Protein AF-A0A7V8YU92-F1 (afdb_monomer)

Structure (mmCIF, N/CA/C/O backbone):
data_AF-A0A7V8YU92-F1
#
_entry.id   AF-A0A7V8YU92-F1
#
loop_
_atom_site.group_PDB
_atom_site.id
_atom_site.type_symbol
_atom_site.label_atom_id
_atom_site.label_alt_id
_atom_site.label_comp_id
_atom_site.label_asym_id
_atom_site.label_entity_id
_atom_site.label_seq_id
_atom_site.pdbx_PDB_ins_code
_atom_site.Cartn_x
_atom_site.Cartn_y
_atom_site.Cartn_z
_atom_site.occupancy
_atom_site.B_iso_or_equiv
_atom_site.auth_seq_id
_atom_site.auth_comp_id
_atom_site.auth_asym_id
_atom_site.auth_atom_id
_atom_site.pdbx_PDB_model_num
ATOM 1 N N . MET A 1 1 ? -6.885 -8.509 -9.498 1.00 89.50 1 MET A N 1
ATOM 2 C CA . MET A 1 1 ? -5.550 -8.704 -10.109 1.00 89.50 1 MET A CA 1
ATOM 3 C C . MET A 1 1 ? -4.513 -8.810 -9.003 1.00 89.50 1 MET A C 1
ATOM 5 O O . MET A 1 1 ? -4.667 -8.114 -8.007 1.00 89.50 1 MET A O 1
ATOM 9 N N . LEU A 1 2 ? -3.520 -9.688 -9.150 1.00 94.25 2 LEU A N 1
ATOM 10 C CA . LEU A 1 2 ? -2.421 -9.858 -8.195 1.00 94.25 2 LEU A CA 1
ATOM 11 C C . LEU A 1 2 ? -1.144 -9.294 -8.826 1.00 94.25 2 LEU A C 1
ATOM 13 O O . LEU A 1 2 ? -0.809 -9.689 -9.940 1.00 94.25 2 LEU A O 1
ATOM 17 N N . PHE A 1 3 ? -0.460 -8.397 -8.128 1.00 92.69 3 PHE A N 1
ATOM 18 C CA . PHE A 1 3 ? 0.840 -7.861 -8.522 1.00 92.69 3 PHE A CA 1
ATOM 19 C C . PHE A 1 3 ? 1.853 -8.206 -7.434 1.00 92.69 3 PHE A C 1
ATOM 21 O O . PHE A 1 3 ? 1.609 -7.902 -6.268 1.00 92.69 3 PHE A O 1
ATOM 28 N N . ASP A 1 4 ? 2.962 -8.830 -7.816 1.00 92.50 4 ASP A N 1
ATOM 29 C CA . ASP A 1 4 ? 4.018 -9.247 -6.895 1.00 92.5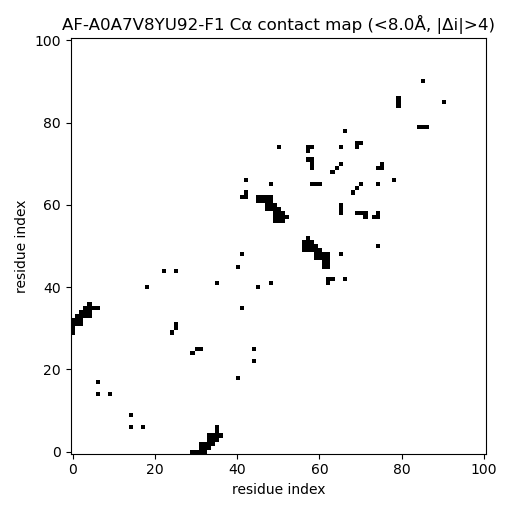0 4 ASP A CA 1
ATOM 30 C C . ASP A 1 4 ? 5.320 -8.532 -7.258 1.00 92.50 4 ASP A C 1
ATOM 32 O O . ASP A 1 4 ? 5.933 -8.855 -8.273 1.00 92.50 4 ASP A O 1
ATOM 36 N N . GLU A 1 5 ? 5.649 -7.474 -6.510 1.00 89.81 5 GLU A N 1
ATOM 37 C CA . GLU A 1 5 ? 6.842 -6.629 -6.674 1.00 89.8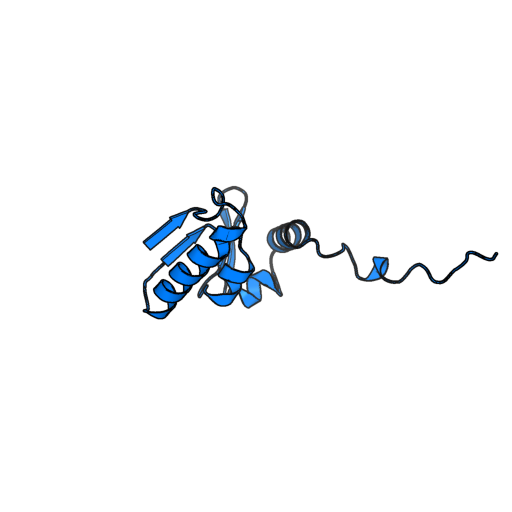1 5 GLU A CA 1
ATOM 38 C C . GLU A 1 5 ? 7.191 -6.279 -8.129 1.00 89.81 5 GLU A C 1
ATOM 40 O O . GLU A 1 5 ? 8.350 -6.271 -8.534 1.00 89.81 5 GLU A O 1
ATOM 45 N N . VAL A 1 6 ? 6.182 -5.954 -8.940 1.00 86.94 6 VAL A N 1
ATOM 46 C CA . VAL A 1 6 ? 6.341 -5.803 -10.399 1.00 86.94 6 VAL A CA 1
ATOM 47 C C . VAL A 1 6 ? 7.306 -4.693 -10.831 1.00 86.94 6 VAL A C 1
ATOM 49 O O . VAL A 1 6 ? 7.693 -4.648 -11.996 1.00 86.94 6 VAL A O 1
ATOM 52 N N . THR A 1 7 ? 7.697 -3.808 -9.913 1.00 87.06 7 THR A N 1
ATOM 53 C CA . THR A 1 7 ? 8.648 -2.716 -10.144 1.00 87.06 7 THR A CA 1
ATOM 54 C C . THR A 1 7 ? 10.089 -3.052 -9.752 1.00 87.06 7 THR A C 1
ATOM 56 O O . THR A 1 7 ? 10.988 -2.326 -10.158 1.00 87.06 7 THR A O 1
ATOM 59 N N . SER A 1 8 ? 10.350 -4.140 -9.016 1.00 84.44 8 SER A N 1
ATOM 60 C CA . SER A 1 8 ? 11.679 -4.424 -8.440 1.00 84.44 8 SER A CA 1
ATOM 61 C C . SER A 1 8 ? 12.750 -4.791 -9.472 1.00 84.44 8 SER A C 1
ATOM 63 O O . SER A 1 8 ? 13.939 -4.602 -9.227 1.00 84.44 8 SER A O 1
ATOM 65 N N . ALA A 1 9 ? 12.335 -5.303 -10.632 1.00 86.00 9 ALA A N 1
ATOM 66 C CA . ALA A 1 9 ? 13.218 -5.689 -11.732 1.00 86.00 9 ALA A CA 1
ATOM 67 C C . ALA A 1 9 ? 13.321 -4.621 -12.835 1.00 86.00 9 ALA A C 1
ATOM 69 O O . ALA A 1 9 ? 13.902 -4.888 -13.888 1.00 86.00 9 ALA A O 1
ATOM 70 N N . LEU A 1 10 ? 12.715 -3.449 -12.630 1.00 85.06 10 LEU A N 1
ATOM 71 C CA . LEU A 1 10 ? 12.688 -2.372 -13.613 1.00 85.06 10 LEU A CA 1
ATOM 72 C C . LEU A 1 10 ? 13.743 -1.316 -13.306 1.00 85.06 10 LEU A C 1
ATOM 74 O O . LEU A 1 10 ? 14.072 -1.051 -12.150 1.00 85.06 10 LEU A O 1
ATOM 78 N N . ASP A 1 11 ? 14.228 -0.673 -14.365 1.00 90.25 11 ASP A N 1
ATOM 79 C CA . ASP A 1 11 ? 15.069 0.508 -14.231 1.00 90.25 11 ASP A CA 1
ATOM 80 C C . ASP A 1 11 ? 14.295 1.627 -13.504 1.00 90.25 11 ASP A C 1
ATOM 82 O O . ASP A 1 11 ? 13.100 1.809 -13.772 1.00 90.25 11 ASP A O 1
ATOM 86 N N . PRO A 1 12 ? 14.949 2.427 -12.635 1.00 82.06 12 PRO A N 1
ATOM 87 C CA . PRO A 1 12 ? 14.287 3.483 -11.860 1.00 82.06 12 PRO A CA 1
ATOM 88 C C . PRO A 1 12 ? 13.467 4.471 -12.702 1.00 82.06 12 PRO A C 1
ATOM 90 O O . PRO A 1 12 ? 12.452 4.988 -12.242 1.00 82.06 12 PRO A O 1
ATOM 93 N N . GLU A 1 13 ? 13.883 4.711 -13.948 1.00 85.19 13 GLU A N 1
ATOM 94 C CA . GLU A 1 13 ? 13.193 5.595 -14.895 1.00 85.19 13 GLU A CA 1
ATOM 95 C C . GLU A 1 13 ? 11.815 5.053 -15.320 1.00 85.19 13 GLU A C 1
ATOM 97 O O . GLU A 1 13 ? 10.896 5.833 -15.563 1.00 85.19 13 GLU A O 1
ATOM 102 N N . LEU A 1 14 ? 11.645 3.726 -15.362 1.00 86.44 14 LEU A N 1
ATOM 103 C CA . LEU A 1 14 ? 10.425 3.054 -15.829 1.00 86.44 14 LEU A CA 1
ATOM 104 C C . LEU A 1 14 ? 9.438 2.732 -14.699 1.00 86.44 14 LEU A C 1
ATOM 106 O O . LEU A 1 14 ? 8.249 2.530 -14.956 1.00 86.44 14 LEU A O 1
ATOM 110 N N . VAL A 1 15 ? 9.899 2.712 -13.444 1.00 88.44 15 VAL A N 1
ATOM 111 C CA . VAL A 1 15 ? 9.052 2.449 -12.267 1.00 88.44 15 VAL A CA 1
ATOM 112 C C . VAL A 1 15 ? 7.852 3.399 -12.235 1.00 88.44 15 VAL A C 1
ATOM 114 O O . VAL A 1 15 ? 6.716 2.963 -12.043 1.00 88.44 15 VAL A O 1
ATOM 117 N N . GLY A 1 16 ? 8.079 4.689 -12.502 1.00 86.94 16 GLY A N 1
ATOM 118 C CA . GLY A 1 16 ? 7.024 5.702 -12.500 1.00 86.94 16 GLY A CA 1
ATOM 119 C C . GLY A 1 16 ? 5.901 5.417 -13.502 1.00 86.94 16 GLY A C 1
ATOM 120 O O . GLY A 1 16 ? 4.726 5.564 -13.164 1.00 86.94 16 GLY A O 1
ATOM 121 N N . GLU A 1 17 ? 6.237 4.958 -14.710 1.00 90.31 17 GLU A N 1
ATOM 122 C CA . GLU A 1 17 ? 5.247 4.651 -15.750 1.00 90.31 17 GLU A CA 1
ATOM 123 C C . GLU A 1 17 ? 4.344 3.482 -15.343 1.00 90.31 17 GLU A C 1
ATOM 125 O O . GLU A 1 17 ? 3.120 3.548 -15.496 1.00 90.31 17 GLU A O 1
ATOM 130 N N . VAL A 1 18 ? 4.924 2.437 -14.748 1.00 91.31 18 VAL A N 1
ATOM 131 C CA . VAL A 1 18 ? 4.168 1.271 -14.273 1.00 91.31 18 VAL A CA 1
ATOM 132 C C . VAL A 1 18 ? 3.231 1.651 -13.128 1.00 91.31 18 VAL A C 1
ATOM 134 O O . VAL A 1 18 ? 2.054 1.277 -13.147 1.00 91.31 18 VAL A O 1
ATOM 137 N N . LEU A 1 19 ? 3.703 2.449 -12.167 1.00 90.19 19 LEU A N 1
ATOM 138 C CA . LEU A 1 19 ? 2.872 2.918 -11.054 1.00 90.19 19 LEU A CA 1
ATOM 139 C C . LEU A 1 19 ? 1.694 3.783 -11.532 1.00 90.19 19 LEU A C 1
ATOM 141 O O . LEU A 1 19 ? 0.595 3.679 -10.980 1.00 90.19 19 LEU A O 1
ATOM 145 N N . ILE A 1 20 ? 1.877 4.592 -12.585 1.00 91.81 20 ILE A N 1
ATOM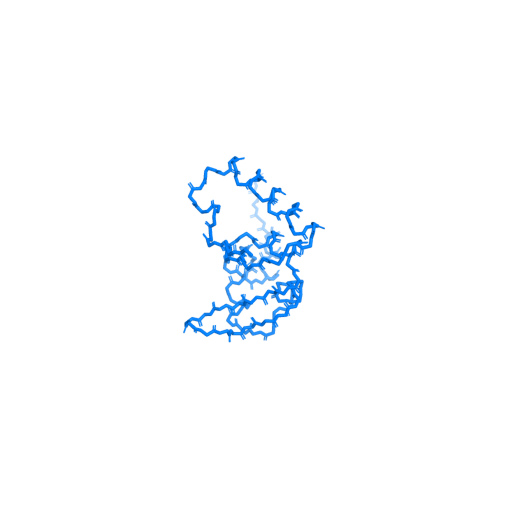 146 C CA . ILE A 1 20 ? 0.791 5.377 -13.195 1.00 91.81 20 ILE A CA 1
ATOM 147 C C . ILE A 1 20 ? -0.299 4.454 -13.748 1.00 91.81 20 ILE A C 1
ATOM 149 O O . ILE A 1 20 ? -1.473 4.645 -13.423 1.00 91.81 20 ILE A O 1
ATOM 153 N N . VAL A 1 21 ? 0.076 3.429 -14.519 1.00 92.50 21 VAL A N 1
ATOM 154 C CA . VAL A 1 21 ? -0.883 2.459 -15.075 1.00 92.50 21 VAL A CA 1
ATOM 155 C C . VAL A 1 21 ? -1.623 1.723 -13.958 1.00 92.50 21 VAL A C 1
ATOM 157 O O . VAL A 1 21 ? -2.845 1.585 -14.008 1.00 92.50 21 VAL A O 1
ATOM 160 N N . MET A 1 22 ? -0.913 1.292 -12.913 1.00 92.62 22 MET A N 1
ATOM 161 C CA . MET A 1 22 ? -1.528 0.626 -11.761 1.00 92.62 22 MET A CA 1
ATOM 162 C C . MET A 1 22 ? -2.526 1.532 -11.029 1.00 92.62 22 MET A C 1
ATOM 164 O O . MET A 1 22 ? -3.604 1.077 -10.646 1.00 92.62 22 MET A O 1
ATOM 168 N N . ARG A 1 23 ? -2.208 2.821 -10.871 1.00 91.94 23 ARG A N 1
ATOM 169 C CA . ARG A 1 23 ? -3.120 3.807 -10.279 1.00 91.94 23 ARG A CA 1
ATOM 170 C C . ARG A 1 23 ? -4.378 3.996 -11.122 1.00 91.94 23 ARG A C 1
ATOM 172 O O . ARG A 1 23 ? -5.470 4.109 -10.570 1.00 91.94 23 ARG A O 1
ATOM 179 N N . ASP A 1 24 ? -4.249 4.024 -12.442 1.00 93.94 24 ASP A N 1
ATOM 180 C CA . ASP A 1 24 ? -5.406 4.163 -13.325 1.00 93.94 24 ASP A CA 1
ATOM 181 C C . ASP A 1 24 ? -6.302 2.915 -13.288 1.00 93.94 24 ASP A C 1
ATOM 183 O O . ASP A 1 24 ? -7.526 3.046 -13.264 1.00 93.94 24 ASP A O 1
ATOM 187 N N . LEU A 1 25 ? -5.718 1.716 -13.156 1.00 93.25 25 LEU A N 1
ATOM 188 C CA . LEU A 1 25 ? -6.472 0.480 -12.908 1.00 93.25 25 LEU A CA 1
ATOM 189 C C . LEU A 1 25 ? -7.240 0.522 -11.579 1.00 93.25 25 LEU A C 1
ATOM 191 O O . LEU A 1 25 ? -8.405 0.124 -11.526 1.00 93.25 25 LEU A O 1
ATOM 195 N N . ALA A 1 26 ? -6.628 1.035 -10.514 1.00 92.12 26 ALA A N 1
ATOM 196 C CA . ALA A 1 26 ? -7.317 1.203 -9.239 1.00 92.12 26 ALA A CA 1
ATOM 197 C C . ALA A 1 26 ? -8.484 2.205 -9.351 1.00 92.12 26 ALA A C 1
ATOM 199 O O . ALA A 1 26 ? -9.586 1.936 -8.875 1.00 92.12 26 ALA A O 1
ATOM 200 N N . ARG A 1 27 ? -8.291 3.323 -10.067 1.00 91.38 27 ARG A N 1
ATOM 201 C CA . ARG A 1 27 ? -9.319 4.365 -10.271 1.00 91.38 27 ARG A CA 1
ATOM 202 C C . ARG A 1 27 ? -10.558 3.882 -11.017 1.00 91.38 27 ARG A C 1
ATOM 204 O O . ARG A 1 27 ? -11.646 4.389 -10.759 1.00 91.38 27 ARG A O 1
ATOM 211 N N . ILE A 1 28 ? -10.419 2.915 -11.923 1.00 94.25 28 ILE A N 1
ATOM 212 C CA . ILE A 1 28 ? -11.568 2.313 -12.622 1.00 94.25 28 ILE A CA 1
ATOM 213 C C . ILE A 1 28 ? -12.300 1.254 -11.777 1.00 94.25 28 ILE A C 1
ATOM 215 O O . ILE A 1 28 ? -13.222 0.609 -12.273 1.00 94.25 28 ILE A O 1
ATOM 219 N N . GLY A 1 29 ? -11.913 1.069 -10.509 1.00 92.12 29 GLY A N 1
ATOM 220 C CA . GLY A 1 29 ? -12.565 0.154 -9.570 1.00 92.12 29 GLY A CA 1
ATOM 221 C C . GLY A 1 29 ? -12.109 -1.302 -9.690 1.00 92.12 29 GLY A C 1
ATOM 222 O O . GLY A 1 29 ? -12.825 -2.206 -9.258 1.00 92.12 29 GLY A O 1
ATOM 223 N N . MET A 1 30 ? -10.940 -1.560 -10.285 1.00 94.06 30 MET A N 1
ATOM 224 C CA . MET A 1 30 ? -10.377 -2.909 -10.343 1.00 94.06 30 MET A CA 1
ATOM 225 C C . MET A 1 30 ? -9.945 -3.361 -8.945 1.00 94.06 30 MET A C 1
ATOM 227 O O . MET A 1 30 ? -9.096 -2.735 -8.318 1.00 94.06 30 MET A O 1
ATOM 231 N N . THR A 1 31 ? -10.444 -4.506 -8.475 1.00 95.31 31 THR A N 1
ATOM 232 C CA . THR A 1 31 ? -9.925 -5.111 -7.241 1.00 95.31 31 THR A CA 1
ATOM 233 C C . THR A 1 31 ? -8.494 -5.599 -7.455 1.00 95.31 31 THR A C 1
ATOM 235 O O . THR A 1 31 ? -8.225 -6.434 -8.330 1.00 95.31 31 THR A O 1
ATOM 238 N N . MET A 1 32 ? -7.568 -5.105 -6.637 1.00 94.62 32 MET A N 1
ATOM 239 C CA . MET A 1 32 ? -6.138 -5.381 -6.745 1.00 94.62 32 MET A CA 1
ATOM 240 C C . MET A 1 32 ? -5.560 -5.819 -5.399 1.00 94.62 32 MET A C 1
ATOM 242 O O . MET A 1 32 ? -5.913 -5.272 -4.361 1.00 94.62 32 MET A O 1
ATOM 246 N N . LEU A 1 33 ? -4.655 -6.796 -5.432 1.00 95.38 33 LEU A N 1
ATOM 247 C CA . LEU A 1 33 ? -3.751 -7.114 -4.331 1.00 95.38 33 LEU A CA 1
ATOM 248 C C . LEU A 1 33 ? -2.337 -6.886 -4.849 1.00 95.38 33 LEU A C 1
ATOM 250 O O . LEU A 1 33 ? -1.959 -7.450 -5.876 1.00 95.38 33 LEU A O 1
ATOM 254 N N . VAL A 1 34 ? -1.598 -6.017 -4.170 1.00 94.69 34 VAL A N 1
ATOM 255 C CA . VAL A 1 34 ? -0.270 -5.575 -4.593 1.00 94.69 34 VAL A CA 1
ATOM 256 C C . VAL A 1 34 ? 0.719 -5.836 -3.465 1.00 94.69 34 VAL A C 1
ATOM 258 O O . VAL A 1 34 ? 0.515 -5.360 -2.351 1.00 94.69 34 VAL A O 1
ATOM 261 N N . VAL A 1 35 ? 1.790 -6.562 -3.768 1.00 94.75 35 VAL A N 1
ATOM 262 C CA . VAL A 1 35 ? 2.998 -6.637 -2.942 1.00 94.75 35 VAL A CA 1
ATOM 263 C C . VAL A 1 35 ? 3.984 -5.622 -3.502 1.00 94.75 35 VAL A C 1
ATOM 265 O O . VAL A 1 35 ? 4.273 -5.631 -4.699 1.00 94.75 35 VAL A O 1
ATOM 268 N N . THR A 1 36 ? 4.444 -4.693 -2.670 1.00 91.44 36 THR A N 1
ATOM 269 C CA . THR A 1 36 ? 5.357 -3.633 -3.101 1.00 91.44 36 THR A CA 1
ATOM 270 C C . THR A 1 36 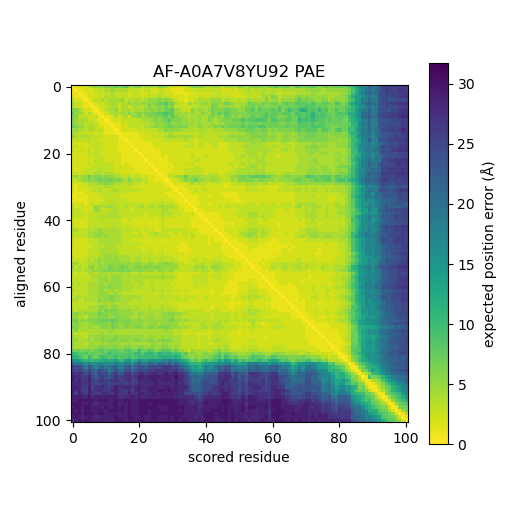? 6.150 -3.064 -1.930 1.00 91.44 36 THR A C 1
ATOM 272 O O . THR A 1 36 ? 5.665 -3.032 -0.798 1.00 91.44 36 THR A O 1
ATOM 275 N N . HIS A 1 37 ? 7.350 -2.568 -2.224 1.00 89.38 37 HIS A N 1
ATOM 276 C CA . HIS A 1 37 ? 8.136 -1.729 -1.321 1.00 89.38 37 HIS A CA 1
ATOM 277 C C . HIS A 1 37 ? 7.953 -0.222 -1.597 1.00 89.38 37 HIS A C 1
ATOM 279 O O . HIS A 1 37 ? 8.498 0.611 -0.875 1.00 89.38 37 HIS A O 1
ATOM 285 N N . GLU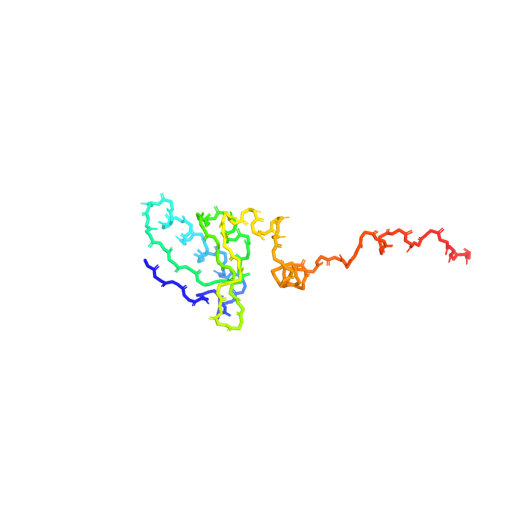 A 1 38 ? 7.140 0.148 -2.590 1.00 89.56 38 GLU A N 1
ATOM 286 C CA . GLU A 1 38 ? 6.826 1.537 -2.939 1.00 89.56 38 GLU A CA 1
ATOM 287 C C . GLU A 1 38 ? 5.781 2.129 -1.979 1.00 89.56 38 GLU A C 1
ATOM 289 O O . GLU A 1 38 ? 4.576 2.147 -2.249 1.00 89.56 38 GLU A O 1
ATOM 294 N N . MET A 1 39 ? 6.239 2.619 -0.824 1.00 88.75 39 MET A N 1
ATOM 295 C CA . MET A 1 39 ? 5.361 3.090 0.259 1.00 88.75 39 MET A CA 1
ATOM 296 C C . MET A 1 39 ? 4.444 4.246 -0.163 1.00 88.75 39 MET A C 1
ATOM 298 O O . MET A 1 39 ? 3.289 4.292 0.258 1.00 88.75 39 MET A O 1
ATOM 302 N N . GLN A 1 40 ? 4.918 5.162 -1.017 1.00 86.88 40 GLN A N 1
ATOM 303 C CA . GLN A 1 40 ? 4.084 6.265 -1.514 1.00 86.88 40 GLN A CA 1
ATOM 304 C C . GLN A 1 40 ? 2.942 5.764 -2.396 1.00 86.88 40 GLN A C 1
ATOM 306 O O . GLN A 1 40 ? 1.813 6.227 -2.259 1.00 86.88 40 GLN A O 1
ATOM 311 N N . PHE A 1 41 ? 3.193 4.759 -3.238 1.00 89.50 41 PHE A N 1
ATOM 312 C CA . PHE A 1 41 ? 2.136 4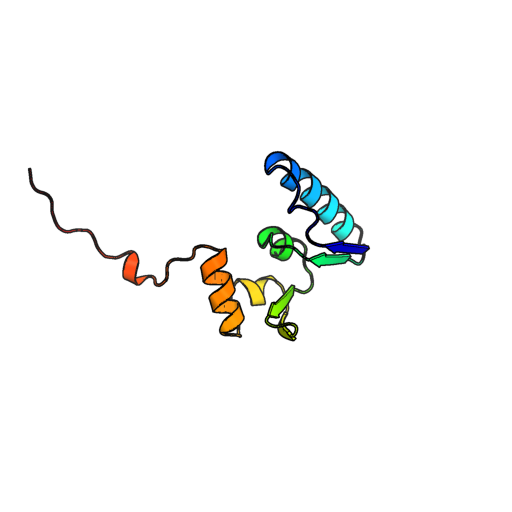.140 -4.029 1.00 89.50 41 PHE A CA 1
ATOM 313 C C . PHE A 1 41 ? 1.091 3.471 -3.129 1.00 89.50 41 PHE A C 1
ATOM 315 O O . PHE A 1 41 ? -0.109 3.696 -3.293 1.00 89.50 41 PHE A O 1
ATOM 322 N N . ALA A 1 42 ? 1.544 2.697 -2.138 1.00 91.81 42 ALA A N 1
ATOM 323 C CA . ALA A 1 42 ? 0.653 2.050 -1.180 1.00 91.81 42 ALA A CA 1
ATOM 324 C C . ALA A 1 42 ? -0.180 3.076 -0.386 1.00 91.81 42 ALA A C 1
ATOM 326 O O . ALA A 1 42 ? -1.356 2.835 -0.118 1.00 91.81 42 ALA A O 1
ATOM 327 N N . ARG A 1 43 ? 0.403 4.238 -0.066 1.00 91.12 43 ARG A N 1
ATOM 328 C CA . ARG A 1 43 ? -0.269 5.354 0.611 1.00 91.12 43 ARG A CA 1
ATOM 329 C C . ARG A 1 43 ? -1.324 6.044 -0.253 1.00 91.12 43 ARG A C 1
ATOM 331 O O . ARG A 1 43 ? -2.372 6.414 0.267 1.00 91.12 43 ARG A O 1
ATOM 338 N N . GLU A 1 44 ? -1.038 6.260 -1.534 1.00 89.12 44 GLU A N 1
ATOM 339 C CA . GLU A 1 44 ? -1.913 7.009 -2.445 1.00 89.12 44 GLU A CA 1
ATOM 340 C C . GLU A 1 44 ? -3.068 6.178 -3.008 1.00 89.12 44 GLU A C 1
ATOM 342 O O . GLU A 1 44 ? -4.146 6.718 -3.256 1.00 89.12 44 GLU A O 1
ATOM 347 N N . VAL A 1 45 ? -2.831 4.889 -3.260 1.00 91.31 45 VAL A N 1
ATOM 348 C CA . VAL A 1 45 ? -3.760 4.020 -4.001 1.00 91.31 45 VAL A CA 1
ATOM 349 C C . VAL A 1 45 ? -4.401 2.957 -3.110 1.00 91.31 45 VAL A C 1
ATOM 351 O O . VAL A 1 45 ? -5.464 2.444 -3.445 1.00 91.31 45 VAL A O 1
ATOM 354 N N . GLY A 1 46 ? -3.769 2.601 -1.991 1.00 92.69 46 GLY A N 1
ATOM 355 C CA . GLY A 1 46 ? -4.253 1.534 -1.126 1.00 92.69 46 GLY A CA 1
ATOM 356 C C . GLY A 1 46 ? -5.523 1.909 -0.362 1.00 92.69 46 GLY A C 1
ATOM 357 O O . GLY A 1 46 ? -5.578 2.925 0.325 1.00 92.69 46 GLY A O 1
ATOM 358 N N . ASP A 1 47 ? -6.518 1.025 -0.393 1.00 94.50 47 ASP A N 1
ATOM 359 C CA . ASP A 1 47 ? -7.664 1.092 0.525 1.00 94.50 47 ASP A CA 1
ATOM 360 C C . ASP A 1 47 ? -7.330 0.454 1.885 1.00 94.50 47 ASP A C 1
ATOM 362 O O . ASP A 1 47 ? -7.805 0.881 2.938 1.00 94.50 47 ASP A O 1
ATOM 366 N N . ARG A 1 48 ? -6.490 -0.588 1.859 1.00 95.69 48 ARG A N 1
ATOM 367 C CA . ARG A 1 48 ? -6.021 -1.345 3.023 1.00 95.69 48 ARG A CA 1
ATOM 368 C C . ARG A 1 48 ? -4.554 -1.704 2.835 1.00 95.69 48 ARG A C 1
ATOM 370 O O . ARG A 1 48 ? -4.176 -2.239 1.795 1.00 95.69 48 ARG A O 1
ATOM 377 N N . LEU A 1 49 ? -3.757 -1.456 3.864 1.00 96.00 49 LEU A N 1
ATOM 378 C CA . LEU A 1 49 ? -2.363 -1.862 3.957 1.00 96.00 49 LEU A CA 1
ATOM 379 C C . LEU A 1 49 ? -2.238 -3.011 4.953 1.00 96.00 49 LEU A C 1
ATOM 381 O O . LEU A 1 49 ? -2.873 -2.998 6.007 1.00 96.00 49 LEU A O 1
ATOM 385 N N . VAL A 1 50 ? -1.427 -4.003 4.600 1.00 96.12 50 VAL A N 1
ATOM 386 C CA . VAL A 1 50 ? -1.128 -5.158 5.444 1.00 96.12 50 VAL A CA 1
ATOM 387 C C . VAL A 1 50 ? 0.382 -5.243 5.571 1.00 96.12 50 VAL A C 1
ATOM 389 O O . VAL A 1 50 ? 1.082 -5.431 4.579 1.00 96.12 50 VAL A O 1
ATOM 392 N N . PHE A 1 51 ? 0.877 -5.094 6.792 1.00 95.12 51 PHE A N 1
ATOM 393 C CA . PHE A 1 51 ? 2.271 -5.312 7.126 1.00 95.12 51 PHE A CA 1
ATOM 394 C C . PHE A 1 51 ? 2.457 -6.751 7.606 1.00 95.12 51 PHE A C 1
ATOM 396 O O . PHE A 1 51 ? 1.772 -7.224 8.521 1.00 95.12 51 PHE A O 1
ATOM 403 N N . MET A 1 52 ? 3.391 -7.453 6.968 1.00 94.19 52 MET A N 1
ATOM 404 C CA . MET A 1 52 ? 3.706 -8.842 7.269 1.00 94.19 52 MET A CA 1
ATOM 405 C C . MET A 1 52 ? 5.156 -8.983 7.713 1.00 94.19 52 MET A C 1
ATOM 407 O O . MET A 1 52 ? 6.054 -8.395 7.120 1.00 94.19 52 MET A O 1
ATOM 411 N N . ASP A 1 53 ? 5.375 -9.814 8.725 1.00 92.56 53 ASP A N 1
ATOM 412 C CA . ASP A 1 53 ? 6.699 -10.178 9.225 1.00 92.56 53 ASP A CA 1
ATOM 413 C C . ASP A 1 53 ? 6.670 -11.627 9.731 1.00 92.56 53 ASP A C 1
ATOM 415 O O . ASP A 1 53 ? 5.659 -12.094 10.261 1.00 92.56 53 ASP A O 1
ATOM 419 N N . GLU A 1 54 ? 7.759 -12.368 9.520 1.00 93.00 54 GLU A N 1
ATOM 420 C CA . GLU A 1 54 ? 7.885 -13.794 9.882 1.00 93.00 54 GLU A CA 1
ATOM 421 C C . GLU A 1 54 ? 6.697 -14.673 9.418 1.00 93.00 54 GLU A C 1
ATOM 423 O O . GLU A 1 54 ? 6.273 -15.606 10.105 1.00 93.00 54 GLU A O 1
ATOM 428 N N . GLY A 1 55 ? 6.123 -14.365 8.248 1.00 93.50 55 GLY A N 1
ATOM 429 C CA . GLY A 1 55 ? 4.979 -15.093 7.687 1.00 93.50 55 GLY A CA 1
ATOM 430 C C . GLY A 1 55 ? 3.643 -14.841 8.397 1.00 93.50 55 GLY A C 1
ATOM 431 O O . GLY A 1 55 ? 2.700 -15.607 8.202 1.00 93.50 55 GLY A O 1
ATOM 432 N N . ARG A 1 56 ? 3.537 -13.792 9.220 1.00 94.94 56 ARG A N 1
ATOM 433 C CA . ARG A 1 56 ? 2.302 -13.392 9.910 1.00 94.94 56 ARG A CA 1
ATOM 434 C C . ARG A 1 56 ? 1.916 -11.965 9.547 1.00 94.94 56 ARG A C 1
ATOM 436 O O . ARG A 1 56 ? 2.782 -11.136 9.294 1.00 94.94 56 ARG A O 1
ATOM 443 N N . ILE A 1 57 ? 0.615 -11.681 9.572 1.00 95.94 57 ILE A N 1
ATOM 444 C CA . ILE A 1 57 ? 0.116 -10.303 9.560 1.00 95.94 57 ILE A CA 1
ATOM 445 C C . ILE A 1 57 ? 0.381 -9.724 10.945 1.00 95.94 57 ILE A C 1
ATOM 447 O O . ILE A 1 57 ? -0.136 -10.236 11.938 1.00 95.94 57 ILE A O 1
ATOM 451 N N . VAL A 1 58 ? 1.222 -8.699 10.997 1.00 96.12 58 VAL A N 1
ATOM 452 C CA . VAL A 1 58 ? 1.579 -8.007 12.238 1.00 96.12 58 VAL A CA 1
ATOM 453 C C . VAL A 1 58 ? 0.681 -6.799 12.446 1.00 96.12 58 VAL A C 1
ATOM 455 O O . VAL A 1 58 ? 0.215 -6.562 13.556 1.00 96.12 58 VAL A O 1
ATOM 458 N N . GLU A 1 59 ? 0.391 -6.066 11.375 1.00 96.12 59 GLU A N 1
ATOM 459 C CA . GLU A 1 59 ? -0.450 -4.878 11.437 1.00 96.12 59 GLU A CA 1
ATOM 460 C C . GLU A 1 59 ? -1.237 -4.709 10.140 1.00 96.12 59 GLU A C 1
ATOM 462 O O . GLU A 1 59 ? -0.753 -5.027 9.053 1.00 96.12 59 GLU A O 1
ATOM 467 N N . GLU A 1 60 ? -2.465 -4.213 10.246 1.00 96.56 60 GLU A N 1
ATOM 468 C CA . GLU A 1 60 ? -3.298 -3.898 9.094 1.00 96.56 60 GLU A CA 1
ATOM 469 C C . GLU A 1 60 ? -4.209 -2.708 9.372 1.00 96.56 60 GLU A C 1
ATOM 471 O O . GLU A 1 60 ? -4.642 -2.490 10.503 1.00 96.56 60 GLU A O 1
ATOM 476 N N . GLY A 1 61 ? -4.531 -1.950 8.329 1.00 96.12 61 GLY A N 1
ATOM 477 C CA . GLY A 1 61 ? -5.384 -0.776 8.457 1.00 96.12 61 GLY A CA 1
ATOM 478 C C . GLY A 1 61 ? -5.396 0.078 7.202 1.00 96.12 61 GLY A C 1
ATOM 479 O O . GLY A 1 61 ? -4.969 -0.356 6.132 1.00 96.12 61 GLY A O 1
ATOM 480 N N . VAL A 1 62 ? -5.889 1.308 7.330 1.00 95.94 62 VAL A N 1
ATOM 481 C CA . VAL A 1 62 ? -5.767 2.307 6.263 1.00 95.94 62 VAL A CA 1
ATOM 482 C C . VAL A 1 62 ? -4.279 2.638 6.096 1.00 95.94 62 VAL A C 1
ATOM 484 O O . VAL A 1 62 ? -3.602 2.828 7.110 1.00 95.94 62 VAL A O 1
ATOM 487 N N . PRO A 1 63 ? -3.741 2.742 4.864 1.00 94.50 63 PRO A N 1
ATOM 488 C CA . PRO A 1 63 ? -2.312 2.981 4.661 1.00 94.50 63 PRO A CA 1
ATOM 489 C C . PRO A 1 63 ? -1.780 4.187 5.429 1.00 94.50 63 PRO A C 1
ATOM 491 O O . PRO A 1 63 ? -0.712 4.112 6.020 1.00 94.50 63 PRO A O 1
ATOM 494 N N . LYS A 1 64 ? -2.546 5.281 5.477 1.00 91.62 64 LYS A N 1
ATOM 495 C CA . LYS A 1 64 ? -2.166 6.481 6.226 1.00 91.62 64 LYS A CA 1
ATOM 496 C C . LYS A 1 64 ? -1.924 6.189 7.709 1.00 91.62 64 LYS A C 1
ATOM 498 O O . LYS A 1 64 ? -0.933 6.656 8.251 1.00 91.62 64 LYS A O 1
ATOM 503 N N . ASP A 1 65 ? -2.785 5.403 8.345 1.00 92.44 65 ASP A N 1
ATOM 504 C CA . ASP A 1 65 ? -2.663 5.106 9.773 1.00 92.44 65 ASP A CA 1
ATOM 505 C C . ASP A 1 65 ? -1.481 4.171 10.036 1.00 92.44 65 ASP A C 1
ATOM 507 O O . ASP A 1 65 ? -0.672 4.444 10.916 1.00 92.44 65 ASP A O 1
ATOM 511 N N . VAL A 1 66 ? -1.326 3.119 9.226 1.00 93.19 66 VAL A N 1
ATOM 512 C CA . VAL A 1 66 ? -0.240 2.139 9.395 1.00 93.19 66 VAL A CA 1
ATOM 513 C C . VAL A 1 66 ? 1.134 2.746 9.076 1.00 93.19 66 VAL A C 1
ATOM 515 O O . VAL A 1 66 ? 2.125 2.378 9.699 1.00 93.19 66 VAL A O 1
ATOM 518 N N . LEU A 1 67 ? 1.214 3.679 8.122 1.00 90.69 67 LEU A N 1
ATOM 519 C CA . LEU A 1 67 ? 2.471 4.320 7.722 1.00 90.69 67 LEU A CA 1
ATOM 520 C C . LEU A 1 67 ? 2.836 5.522 8.605 1.00 90.69 67 LEU A C 1
ATOM 522 O O . LEU A 1 67 ? 3.993 5.646 9.001 1.00 90.69 67 LEU A O 1
ATOM 526 N N . ASP A 1 68 ? 1.874 6.398 8.918 1.00 89.94 68 ASP A N 1
ATOM 527 C CA . ASP A 1 68 ? 2.144 7.644 9.650 1.00 89.94 68 ASP A CA 1
ATOM 528 C C . ASP A 1 68 ? 2.049 7.449 11.179 1.00 89.94 68 ASP A C 1
ATOM 530 O O . ASP A 1 68 ? 2.733 8.142 11.932 1.00 89.94 68 ASP A O 1
ATOM 534 N N . ASN A 1 69 ? 1.220 6.513 11.659 1.00 90.75 69 ASN A N 1
ATOM 535 C CA . ASN A 1 69 ? 1.033 6.230 13.087 1.00 90.75 69 ASN A CA 1
ATOM 536 C C . ASN A 1 69 ? 0.930 4.715 13.396 1.00 90.75 69 ASN A C 1
ATOM 538 O O . ASN A 1 69 ? -0.075 4.261 13.954 1.00 90.75 69 ASN A O 1
ATOM 542 N N . PRO A 1 70 ? 1.970 3.924 13.070 1.00 93.00 70 PRO A N 1
ATOM 543 C CA . PRO A 1 70 ? 1.994 2.485 13.334 1.00 93.00 70 PRO A CA 1
ATOM 544 C C . PRO A 1 70 ? 1.802 2.156 14.823 1.00 93.00 70 PRO A C 1
ATOM 546 O O . PRO A 1 70 ? 2.486 2.682 15.716 1.00 93.00 70 PRO A O 1
ATOM 549 N N . SER A 1 71 ? 0.891 1.227 15.090 1.00 92.44 71 SER A N 1
ATOM 550 C CA . SER A 1 71 ? 0.551 0.725 16.422 1.00 92.44 71 SER A CA 1
ATOM 551 C C . SER A 1 71 ? 1.505 -0.375 16.890 1.00 92.44 71 SER A C 1
ATOM 553 O O . SER A 1 71 ? 1.788 -0.451 18.091 1.00 92.44 71 SER A O 1
ATOM 555 N N . ASP A 1 72 ? 2.054 -1.175 15.974 1.00 94.88 72 ASP A N 1
ATOM 556 C CA . ASP A 1 72 ? 2.982 -2.254 16.308 1.00 94.88 72 ASP A CA 1
ATOM 557 C C . ASP A 1 72 ? 4.453 -1.790 16.299 1.00 94.88 72 ASP A C 1
ATOM 559 O O . ASP A 1 72 ? 4.891 -0.964 15.489 1.00 94.88 72 ASP A O 1
ATOM 563 N N . GLU A 1 73 ? 5.252 -2.314 17.232 1.00 92.25 73 GLU A N 1
ATOM 564 C CA . GLU A 1 73 ? 6.668 -1.957 17.357 1.00 92.25 73 GLU A CA 1
ATOM 565 C C . GLU A 1 73 ? 7.515 -2.482 16.184 1.00 92.25 73 GLU A C 1
ATOM 567 O O . GLU A 1 73 ? 8.463 -1.813 15.757 1.00 92.25 73 GLU A O 1
ATOM 572 N N . ARG A 1 74 ? 7.179 -3.653 15.630 1.00 91.75 74 ARG A N 1
ATOM 573 C CA . ARG A 1 74 ? 7.872 -4.224 14.468 1.00 91.75 74 ARG A CA 1
ATOM 574 C C . ARG A 1 74 ? 7.618 -3.376 13.227 1.00 91.75 74 ARG A C 1
ATOM 576 O O . ARG A 1 74 ? 8.583 -3.046 12.537 1.00 91.75 74 ARG A O 1
ATOM 583 N N . THR A 1 75 ? 6.373 -2.944 13.005 1.00 91.94 75 THR A N 1
ATOM 584 C CA . THR A 1 75 ? 6.024 -2.018 11.914 1.00 91.94 75 THR A CA 1
ATOM 585 C C . THR A 1 75 ? 6.804 -0.710 12.043 1.00 91.94 75 THR A C 1
ATOM 587 O O . THR A 1 75 ? 7.471 -0.296 11.096 1.00 91.94 75 THR A O 1
ATOM 590 N N . ARG A 1 76 ? 6.831 -0.095 13.240 1.00 91.75 76 ARG A N 1
ATOM 591 C CA . ARG A 1 76 ? 7.640 1.115 13.508 1.00 91.75 76 ARG A CA 1
ATOM 592 C C . ARG A 1 76 ? 9.104 0.923 13.148 1.00 91.75 76 ARG A C 1
ATOM 594 O O . ARG A 1 76 ? 9.701 1.776 12.496 1.00 91.75 76 ARG A O 1
ATOM 601 N N . ARG A 1 77 ? 9.701 -0.178 13.606 1.00 90.31 77 ARG A N 1
ATOM 602 C CA . ARG A 1 77 ? 11.120 -0.470 13.387 1.00 90.31 77 ARG A CA 1
ATOM 603 C C . ARG A 1 77 ? 11.428 -0.657 11.905 1.00 90.31 77 ARG A C 1
ATOM 605 O O . ARG A 1 77 ? 12.452 -0.160 11.442 1.00 90.31 77 ARG A O 1
ATOM 612 N N . PHE A 1 78 ? 10.553 -1.348 11.177 1.00 88.88 78 PHE A N 1
ATOM 613 C CA . PHE A 1 78 ? 10.674 -1.520 9.734 1.00 88.88 78 PHE A CA 1
ATOM 614 C C . PHE A 1 78 ? 10.608 -0.173 9.010 1.00 88.88 78 PHE A C 1
ATOM 616 O O . PHE A 1 78 ? 11.545 0.178 8.297 1.00 88.88 78 PHE A O 1
ATOM 623 N N . LEU A 1 79 ? 9.561 0.620 9.257 1.00 88.12 79 LEU A N 1
ATOM 624 C CA . LEU A 1 79 ? 9.369 1.909 8.590 1.00 88.12 79 LEU A CA 1
ATOM 625 C C . LEU A 1 79 ? 10.515 2.884 8.867 1.00 88.12 79 LEU A C 1
ATOM 627 O O . LEU A 1 79 ? 10.969 3.550 7.945 1.00 88.12 79 LEU A O 1
ATOM 631 N N . ARG A 1 80 ? 11.052 2.919 10.093 1.00 85.50 80 ARG A N 1
ATOM 632 C CA . ARG A 1 80 ? 12.227 3.746 10.425 1.00 85.50 80 ARG A CA 1
ATOM 633 C C . ARG A 1 80 ? 13.454 3.394 9.585 1.00 85.50 80 ARG A C 1
ATOM 635 O O . ARG A 1 80 ? 14.099 4.292 9.054 1.00 85.50 80 ARG A O 1
ATOM 642 N N . ARG A 1 81 ? 13.755 2.099 9.437 1.00 83.38 81 ARG A N 1
ATOM 643 C CA . ARG A 1 81 ? 14.896 1.628 8.632 1.00 83.38 81 ARG A CA 1
ATOM 644 C C . ARG A 1 81 ? 14.700 1.910 7.147 1.00 83.38 81 ARG A C 1
ATOM 646 O O . ARG A 1 81 ? 15.634 2.351 6.488 1.00 83.38 81 ARG A O 1
ATOM 653 N N . THR A 1 82 ? 13.499 1.656 6.634 1.00 77.81 82 THR A N 1
ATOM 654 C CA . THR A 1 82 ? 13.192 1.771 5.203 1.00 77.81 82 THR A CA 1
ATOM 655 C C . THR A 1 82 ? 13.054 3.226 4.755 1.00 77.81 82 THR A C 1
ATOM 657 O O . THR A 1 82 ? 13.507 3.573 3.670 1.00 77.81 82 THR A O 1
ATOM 660 N N . LEU A 1 83 ? 12.473 4.094 5.588 1.00 72.38 83 LEU A N 1
ATOM 661 C CA . LEU A 1 83 ? 12.253 5.511 5.273 1.00 72.38 83 LEU A CA 1
ATOM 662 C C . LEU A 1 83 ? 13.421 6.423 5.682 1.00 72.38 83 LEU A C 1
ATOM 664 O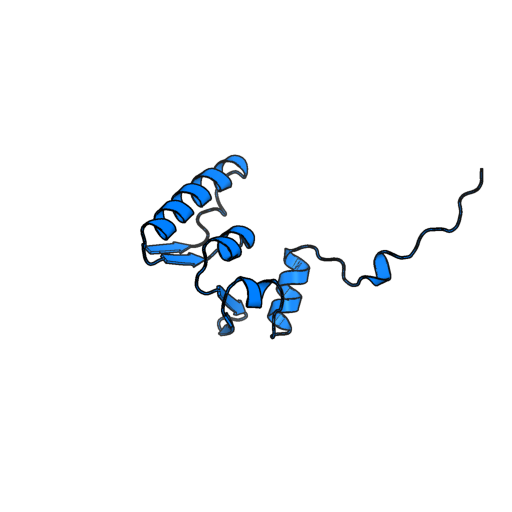 O . LEU A 1 83 ? 13.305 7.633 5.515 1.00 72.38 83 LEU A O 1
ATOM 668 N N . GLN A 1 84 ? 14.520 5.874 6.220 1.00 63.16 84 GLN A N 1
ATOM 669 C CA . GLN A 1 84 ? 15.671 6.644 6.724 1.00 63.16 84 GLN A CA 1
ATOM 670 C C . GLN A 1 84 ? 15.259 7.800 7.655 1.00 63.16 84 GLN A C 1
ATOM 672 O O . GLN A 1 84 ? 15.822 8.893 7.605 1.00 63.16 84 GLN A O 1
ATOM 677 N N . LEU A 1 85 ? 14.245 7.587 8.497 1.00 50.00 85 LEU A N 1
ATOM 678 C CA . LEU A 1 85 ? 13.869 8.585 9.495 1.00 50.00 85 LEU A CA 1
ATOM 679 C C . LEU A 1 85 ? 14.952 8.586 10.592 1.00 50.00 85 LEU A C 1
ATOM 681 O O . LEU A 1 85 ? 15.225 7.506 11.126 1.00 50.00 85 LEU A O 1
ATOM 685 N N . PRO A 1 86 ? 15.576 9.738 10.924 1.00 45.00 86 PRO A N 1
ATOM 686 C CA . PRO A 1 86 ? 16.616 9.804 11.953 1.00 45.00 86 PRO A CA 1
ATOM 687 C C . PRO A 1 86 ? 16.099 9.272 13.298 1.00 45.00 86 PRO A C 1
ATOM 689 O O . PRO A 1 86 ? 14.911 9.404 13.613 1.00 45.00 86 PRO A O 1
ATOM 692 N N . GLU A 1 87 ? 16.978 8.619 14.068 1.00 49.75 87 GLU A N 1
ATOM 693 C CA . GLU A 1 87 ? 16.601 7.789 15.226 1.00 49.75 87 GLU A CA 1
ATOM 694 C C . GLU A 1 87 ? 15.929 8.581 16.364 1.00 49.75 87 GLU A C 1
ATOM 696 O O . GLU A 1 87 ? 15.187 8.000 17.165 1.00 49.75 87 GLU A O 1
ATOM 701 N N . SER A 1 88 ? 16.086 9.903 16.389 1.00 47.84 88 SER A N 1
ATOM 702 C CA . SER A 1 88 ? 15.375 10.827 17.270 1.00 47.84 88 SER A CA 1
ATOM 703 C C . SER A 1 88 ? 15.549 12.275 16.788 1.00 47.84 88 SER A C 1
ATOM 705 O O . SER A 1 88 ? 16.488 12.602 16.065 1.00 47.84 88 SER A O 1
ATOM 707 N N . LEU A 1 89 ? 14.655 13.178 17.215 1.00 53.81 89 LEU A N 1
ATOM 708 C CA . LEU A 1 89 ? 14.843 14.631 17.048 1.00 53.81 89 LEU A CA 1
ATOM 709 C C . LEU A 1 89 ? 16.067 15.157 17.830 1.00 53.81 89 LEU A C 1
ATOM 711 O O . LEU A 1 89 ? 16.497 16.280 17.581 1.00 53.81 89 LEU A O 1
ATOM 715 N N . ASP A 1 90 ? 16.636 14.355 18.737 1.00 53.94 90 ASP A N 1
ATOM 716 C CA . ASP A 1 90 ? 17.782 14.732 19.572 1.00 53.94 90 ASP A CA 1
ATOM 717 C C . ASP A 1 90 ? 19.097 14.831 18.770 1.00 53.94 90 ASP A C 1
ATOM 719 O O . ASP A 1 90 ? 20.006 15.557 19.169 1.00 53.94 90 ASP A O 1
ATOM 723 N N . GLU A 1 91 ? 19.195 14.176 17.605 1.00 50.22 91 GLU A N 1
ATOM 724 C CA . GLU A 1 91 ? 20.363 14.278 16.709 1.00 50.22 91 GLU A CA 1
ATOM 725 C C . GLU A 1 91 ? 20.357 15.546 15.834 1.00 50.22 91 GLU A C 1
ATOM 727 O O . GLU A 1 91 ? 21.379 15.896 15.247 1.00 50.22 91 GLU A O 1
ATOM 732 N N . LEU A 1 92 ? 19.237 16.278 15.762 1.00 49.62 92 LEU A N 1
ATOM 733 C CA . LEU A 1 92 ? 19.128 17.519 14.980 1.00 49.62 92 LEU A CA 1
ATOM 734 C C . LEU A 1 92 ? 19.567 18.775 15.756 1.00 49.62 92 LEU A C 1
ATOM 736 O O . LEU A 1 92 ? 19.638 19.849 15.162 1.00 49.62 92 LEU A O 1
ATOM 740 N N . THR A 1 93 ? 19.865 18.673 17.057 1.00 47.06 93 THR A N 1
ATOM 741 C CA . THR A 1 93 ? 20.143 19.844 17.918 1.00 47.06 93 THR A CA 1
ATOM 742 C C . THR A 1 93 ? 21.588 20.008 18.386 1.00 47.06 93 THR A C 1
ATOM 744 O O . THR A 1 93 ? 21.837 20.828 19.264 1.00 47.06 93 THR A O 1
ATOM 747 N N . VAL A 1 94 ? 22.569 19.308 17.814 1.00 54.94 94 VAL A N 1
ATOM 748 C CA . VAL A 1 94 ? 23.977 19.544 18.179 1.00 54.94 94 VAL A CA 1
ATOM 749 C C . VAL A 1 94 ? 24.803 19.828 16.934 1.00 54.94 94 VAL A C 1
ATOM 751 O O . VAL A 1 94 ? 25.122 18.913 16.186 1.00 54.94 94 VAL A O 1
ATOM 754 N N . ASN A 1 95 ? 25.089 21.117 16.709 1.00 52.78 95 ASN A N 1
ATOM 755 C CA . ASN A 1 95 ? 26.408 21.664 16.353 1.00 52.78 95 ASN A CA 1
ATOM 756 C C . ASN A 1 95 ? 26.296 23.183 16.107 1.00 52.78 95 ASN A C 1
ATOM 758 O O . ASN A 1 95 ? 26.425 23.657 14.982 1.00 52.78 95 ASN A O 1
ATOM 762 N N . GLU A 1 96 ? 26.083 23.954 17.174 1.00 53.47 96 GLU A N 1
ATOM 763 C CA . GLU A 1 96 ? 26.450 25.378 17.205 1.00 53.47 96 GLU A CA 1
ATOM 764 C C . GLU A 1 96 ? 27.548 25.602 18.250 1.00 53.47 96 GLU A C 1
ATOM 766 O O . GLU A 1 96 ? 27.393 26.424 19.137 1.00 53.47 96 GLU A O 1
ATOM 771 N N . GLU A 1 97 ? 28.665 24.874 18.173 1.00 49.97 97 GLU A N 1
ATOM 772 C CA . GLU A 1 97 ? 29.893 25.271 18.873 1.00 49.97 97 GLU A CA 1
ATOM 773 C C . GLU A 1 97 ? 31.136 24.909 18.039 1.00 49.97 97 GLU A C 1
ATOM 775 O O . GLU A 1 97 ? 31.560 23.760 17.978 1.00 49.97 97 GLU A O 1
ATOM 780 N N . GLY A 1 98 ? 31.710 25.943 17.410 1.00 44.03 98 GLY A N 1
ATOM 781 C CA . GLY A 1 98 ? 33.158 26.132 17.271 1.00 44.03 98 GLY A CA 1
ATOM 782 C C . GLY A 1 98 ? 33.876 25.500 16.076 1.00 44.03 98 GLY A C 1
ATOM 783 O O . GLY A 1 98 ? 34.225 24.330 16.128 1.00 44.03 98 GLY A O 1
ATOM 784 N N . VAL A 1 99 ? 34.271 26.332 15.103 1.00 39.16 99 VAL A N 1
ATOM 785 C CA . VAL A 1 99 ? 35.686 26.447 14.694 1.00 39.16 99 VAL A CA 1
ATOM 786 C C . VAL A 1 99 ? 35.974 27.919 14.381 1.00 39.16 99 VAL A C 1
ATOM 788 O O . VAL A 1 99 ? 35.484 28.472 13.398 1.00 39.16 99 VAL A O 1
ATOM 791 N N . GLU A 1 100 ? 36.728 28.539 15.287 1.00 43.50 100 GLU A N 1
ATOM 792 C CA . GLU A 1 100 ? 37.552 29.720 15.040 1.00 43.50 100 GLU A CA 1
ATOM 793 C C . GLU A 1 100 ? 38.574 29.419 13.933 1.00 43.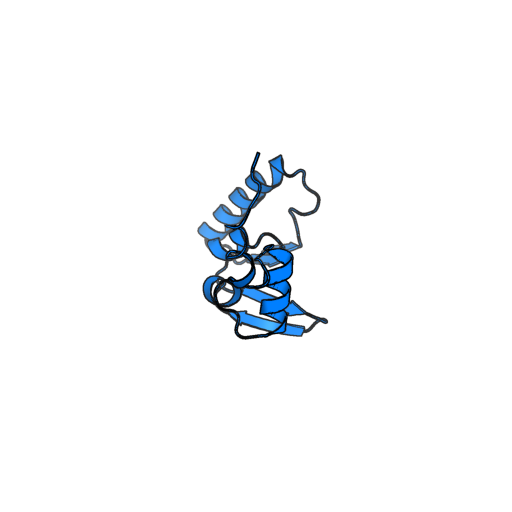50 100 GLU A C 1
ATOM 795 O O . GLU A 1 100 ? 39.250 28.397 14.008 1.00 43.50 100 GLU A O 1
ATOM 800 N N . GLU A 1 101 ? 38.721 30.326 12.965 1.00 43.88 101 GLU A N 1
ATOM 801 C CA . GLU A 1 101 ? 40.014 30.787 12.422 1.00 43.88 101 GLU A CA 1
ATOM 802 C C . GLU A 1 101 ? 39.845 32.167 11.768 1.00 43.88 101 GLU A C 1
ATOM 804 O O . GLU A 1 101 ? 38.879 32.352 10.990 1.00 43.88 101 GLU A O 1
#

Mean predicted aligned error: 9.16 Å

Solvent-accessible surface area (backbone atoms only — not comparable to full-atom values): 6464 Å² total; per-residue (Å²): 86,82,43,73,44,80,52,77,87,48,57,81,84,53,36,60,59,54,53,50,54,53,47,53,45,46,72,76,66,51,68,71,48,74,47,71,87,56,61,67,58,44,49,76,68,39,79,64,37,75,44,71,55,97,94,37,81,73,47,73,40,45,22,62,48,54,72,78,59,46,87,46,70,67,56,44,54,50,50,36,67,76,68,66,53,73,97,50,79,75,74,77,75,75,83,93,75,88,84,88,130

Foldseek 3Di:
DEEEQVQPPDDPVCSVVVLVVVQVCLVVVNDYDYDHPPLVSCLPRPQKDFDDDPRDGPDMDRSCCCQVPNPDPVSVVVNCVSVVDPPDCVVVPDDPDDDDD

Neares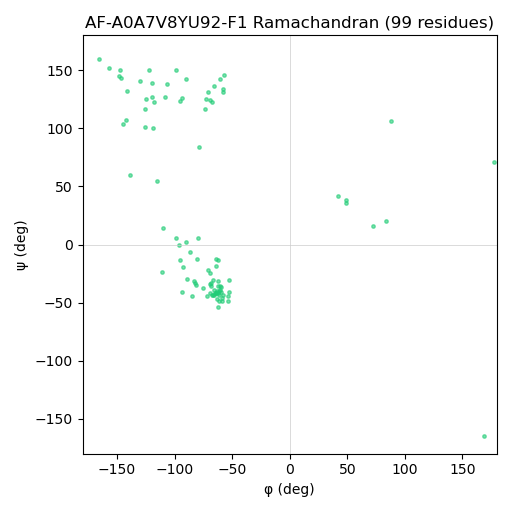t PDB structures (foldseek):
  2olj-assembly1_A  TM=9.930E-01  e=3.259E-09  Geobacillus stearothermophilus
  4u00-assembly1_A  TM=9.944E-01  e=5.478E-09  Thermus thermophilus HB8
  4yms-assembly1_J  TM=9.953E-01  e=1.086E-07  Caldanaerobacter subterraneus subsp. tengcongensis MB4
  1b0u-assembly1_A-2  TM=9.369E-01  e=6.459E-08  Salmonella enterica subsp. enterica serovar Typhimurium
  6cvl-assembly1_D  TM=8.059E-01  e=9.921E-05  Escherichia coli K-12

Sequence (101 aa):
MLFDEVTSALDPELVGEVLIVMRDLARIGMTMLVVTHEMQFAREVGDRLVFMDEGRIVEEGVPKDVLDNPSDERTRRFLRRTLQLPESLDELTVNEEGVEE

pLDDT: mean 83.74, std 16.51, range [39.16, 96.56]

Radius of gyration: 17.96 Å; Cα contacts (8 Å, |Δi|>4): 85; chains: 1; bounding box: 53×46×35 Å

Secondary structure (DSSP, 8-state):
-EEESTTTTS-HHHHHHHHHHHHHHHHTT---EEE-S-HHHHHHH-S-EEEEETTEEEEEE-HHHHHHS--SHHHHHHHHHHTT--S-GGGGS--------